Protein AF-A0AAU0PCN8-F1 (afdb_monomer_lite)

InterPro domains:
  IPR001387 Cro/C1-type, helix-turn-helix domain [PF01381] (3-48)
  IPR001387 Cro/C1-type, helix-turn-helix domain [PS50943] (18-49)
  IPR001387 Cro/C1-type, helix-turn-helix domain [cd00093] (2-49)
  IPR010982 Lambda repressor-like, DNA-binding domain superfamily [G3DSA:1.10.260.40] (1-75)
  IPR010982 Lambda repressor-like, DNA-binding domain superfamily [SSF47413] (2-51)

Sequence (77 aa):
MKKINQKNIKEILNCELATVSRYLSGKREIKLSSALKVSKKLNVPVDIFTNADTQMKYFGKSFINTNIPNTKENIKV

Structure (mmCIF, N/CA/C/O backbone):
data_AF-A0AAU0PCN8-F1
#
_entry.id   AF-A0AAU0PCN8-F1
#
loop_
_atom_site.group_PDB
_atom_site.id
_atom_site.type_symbol
_atom_site.label_atom_id
_atom_site.label_alt_id
_atom_site.label_comp_id
_atom_site.label_asym_id
_atom_site.label_entity_id
_atom_site.label_seq_id
_atom_site.pdbx_PDB_ins_code
_atom_site.Cartn_x
_atom_site.Cartn_y
_atom_site.Cartn_z
_atom_site.occupancy
_atom_site.B_iso_or_equiv
_atom_site.auth_seq_id
_atom_site.auth_comp_id
_atom_site.auth_asym_id
_atom_site.auth_atom_id
_atom_site.pdbx_PDB_model_num
ATOM 1 N N . MET A 1 1 ? -10.693 14.008 -2.752 1.00 53.00 1 MET A N 1
ATOM 2 C CA . MET A 1 1 ? -10.023 12.712 -3.026 1.00 53.00 1 MET A CA 1
ATOM 3 C C . MET A 1 1 ? -9.033 12.415 -1.906 1.00 53.00 1 MET A C 1
ATOM 5 O O . MET A 1 1 ? -8.215 13.280 -1.614 1.00 53.00 1 MET A O 1
ATOM 9 N N . LYS A 1 2 ? -9.116 11.245 -1.251 1.00 59.47 2 LYS A N 1
ATOM 10 C CA . LYS A 1 2 ? -8.132 10.835 -0.232 1.00 59.47 2 LYS A CA 1
ATOM 11 C C . LYS A 1 2 ? -6.811 10.503 -0.926 1.00 59.47 2 LYS A C 1
ATOM 13 O O . LYS A 1 2 ? -6.742 9.506 -1.635 1.00 59.47 2 LYS A O 1
ATOM 18 N N . LYS A 1 3 ? -5.788 11.332 -0.714 1.00 72.69 3 LYS A N 1
ATOM 19 C CA . LYS A 1 3 ? -4.409 11.026 -1.105 1.00 72.69 3 LYS A CA 1
ATOM 20 C C . LYS A 1 3 ? -3.810 10.126 -0.030 1.00 72.69 3 LYS A C 1
ATOM 22 O O . LYS A 1 3 ? -3.509 10.602 1.063 1.00 72.69 3 LYS A O 1
ATOM 27 N N . ILE A 1 4 ? -3.708 8.828 -0.299 1.00 83.44 4 ILE A N 1
ATOM 28 C CA . ILE A 1 4 ? -2.999 7.915 0.604 1.00 83.44 4 ILE A CA 1
ATOM 29 C C . ILE A 1 4 ? -1.502 7.940 0.290 1.00 83.44 4 ILE A C 1
ATOM 31 O O . ILE A 1 4 ? -1.093 8.296 -0.813 1.00 83.44 4 ILE A O 1
ATOM 35 N N . ASN A 1 5 ? -0.676 7.555 1.260 1.00 86.38 5 ASN A N 1
ATOM 36 C CA . ASN A 1 5 ? 0.770 7.485 1.085 1.00 86.38 5 ASN A CA 1
ATOM 37 C C . ASN A 1 5 ? 1.302 6.113 1.516 1.00 86.38 5 ASN A C 1
ATOM 39 O O . ASN A 1 5 ? 0.697 5.435 2.349 1.00 86.38 5 ASN A O 1
ATOM 43 N N . GLN A 1 6 ? 2.460 5.714 0.984 1.00 87.25 6 GLN A N 1
ATOM 44 C CA . GLN A 1 6 ? 3.112 4.447 1.333 1.00 87.25 6 GLN A CA 1
ATOM 45 C C . GLN A 1 6 ? 3.429 4.366 2.836 1.00 87.25 6 GLN A C 1
ATOM 47 O O . GLN A 1 6 ? 3.379 3.283 3.413 1.00 87.25 6 GLN A O 1
ATOM 52 N N . LYS A 1 7 ? 3.673 5.512 3.494 1.00 88.12 7 LYS A N 1
ATOM 53 C CA . LYS A 1 7 ? 3.848 5.607 4.955 1.00 88.12 7 LYS A CA 1
ATOM 54 C C . LYS A 1 7 ? 2.620 5.113 5.732 1.00 88.12 7 LYS A C 1
ATOM 56 O O . LYS A 1 7 ? 2.772 4.368 6.689 1.00 88.12 7 LYS A O 1
ATOM 61 N N . ASN A 1 8 ? 1.411 5.422 5.268 1.00 89.50 8 ASN A N 1
ATOM 62 C CA . ASN A 1 8 ? 0.186 4.984 5.942 1.00 89.50 8 ASN A CA 1
ATOM 63 C C . ASN A 1 8 ? 0.035 3.457 5.849 1.00 89.50 8 ASN A C 1
ATOM 65 O O . ASN A 1 8 ? -0.370 2.797 6.800 1.00 89.50 8 ASN A O 1
ATOM 69 N N . ILE A 1 9 ? 0.398 2.877 4.702 1.00 89.31 9 ILE A N 1
ATOM 70 C CA . ILE A 1 9 ? 0.386 1.421 4.507 1.00 89.31 9 ILE A CA 1
ATOM 71 C C . ILE A 1 9 ? 1.456 0.757 5.378 1.00 89.31 9 ILE A C 1
ATOM 73 O O . ILE A 1 9 ? 1.187 -0.271 6.000 1.00 89.31 9 ILE A O 1
ATOM 77 N N . LYS A 1 10 ? 2.644 1.368 5.461 1.00 92.44 10 LYS A N 1
ATOM 78 C CA . LYS A 1 10 ? 3.743 0.939 6.332 1.00 92.44 10 LYS A CA 1
ATOM 79 C C . LYS A 1 10 ? 3.277 0.819 7.785 1.00 92.44 10 LYS A C 1
ATOM 81 O O . LYS A 1 10 ? 3.494 -0.220 8.398 1.00 92.44 10 LYS A O 1
ATOM 86 N N . GLU A 1 11 ? 2.611 1.848 8.305 1.00 92.06 11 GLU A N 1
ATOM 87 C CA . GLU A 1 11 ? 2.088 1.878 9.678 1.00 92.06 11 GLU A CA 1
ATOM 88 C C . GLU A 1 11 ? 1.003 0.820 9.917 1.00 92.06 11 GLU A C 1
ATOM 90 O O . GLU A 1 11 ? 0.974 0.181 10.965 1.00 92.06 11 GLU A O 1
ATOM 95 N N . ILE A 1 12 ? 0.134 0.569 8.933 1.00 91.44 12 ILE A N 1
ATOM 96 C CA . ILE A 1 12 ? -0.936 -0.434 9.056 1.00 91.44 12 ILE A CA 1
ATOM 97 C C . ILE A 1 12 ? -0.389 -1.861 9.061 1.00 91.44 12 ILE A C 1
ATOM 99 O O . ILE A 1 12 ? -0.879 -2.709 9.809 1.00 91.44 12 ILE A O 1
ATOM 103 N N . LEU A 1 13 ? 0.577 -2.133 8.187 1.00 89.62 13 LEU A N 1
ATOM 104 C CA . LEU A 1 13 ? 1.161 -3.459 8.013 1.00 89.62 13 LEU A CA 1
ATOM 105 C C . LEU A 1 13 ? 2.338 -3.721 8.953 1.00 89.62 13 LEU A C 1
ATOM 107 O O . LEU A 1 13 ? 2.814 -4.851 8.995 1.00 89.62 13 LEU A O 1
ATOM 111 N N . ASN A 1 14 ? 2.791 -2.696 9.678 1.00 92.44 14 ASN A N 1
ATOM 112 C CA . ASN A 1 14 ? 3.979 -2.717 10.522 1.00 92.44 14 ASN A CA 1
ATOM 113 C C . ASN A 1 14 ? 5.186 -3.354 9.807 1.00 92.44 14 ASN A C 1
ATOM 115 O O . ASN A 1 14 ? 5.764 -4.335 10.266 1.00 92.44 14 ASN A O 1
ATOM 119 N N . CYS A 1 15 ? 5.510 -2.838 8.620 1.00 90.62 15 CYS A N 1
ATOM 120 C CA . CYS A 1 15 ? 6.582 -3.369 7.776 1.00 90.62 15 CYS A CA 1
ATOM 121 C C . CYS A 1 15 ? 7.507 -2.254 7.274 1.00 90.62 15 CYS A C 1
ATOM 123 O O . CYS A 1 15 ? 7.327 -1.083 7.599 1.00 90.62 15 CYS A O 1
ATOM 125 N N . GLU A 1 16 ? 8.520 -2.595 6.483 1.00 90.88 16 GLU A N 1
ATOM 126 C CA . GLU A 1 16 ? 9.406 -1.595 5.887 1.00 90.88 16 GLU A CA 1
ATOM 127 C C . GLU A 1 16 ? 8.760 -0.872 4.700 1.00 90.88 16 GLU A C 1
ATOM 129 O O . GLU A 1 16 ? 8.022 -1.463 3.909 1.00 90.88 16 GLU A O 1
ATOM 134 N N . LEU A 1 17 ? 9.123 0.400 4.500 1.00 88.31 17 LEU A N 1
ATOM 135 C CA . LEU A 1 17 ? 8.662 1.181 3.346 1.00 88.31 17 LEU A CA 1
ATOM 136 C C . LEU A 1 17 ? 9.074 0.521 2.017 1.00 88.31 17 LEU A C 1
ATOM 138 O O . LEU A 1 17 ? 8.283 0.461 1.079 1.00 88.31 17 LEU A O 1
ATOM 142 N N . ALA A 1 18 ? 10.285 -0.045 1.963 1.00 88.81 18 ALA A N 1
ATOM 143 C CA . ALA A 1 18 ? 10.774 -0.791 0.806 1.00 88.81 18 ALA A CA 1
ATOM 144 C C . ALA A 1 18 ? 9.894 -2.012 0.491 1.00 88.81 18 ALA A C 1
ATOM 146 O O . ALA A 1 18 ? 9.664 -2.331 -0.674 1.00 88.81 18 ALA A O 1
ATOM 147 N N . THR A 1 19 ? 9.354 -2.669 1.519 1.00 89.94 19 THR A N 1
ATOM 148 C CA . THR A 1 19 ? 8.441 -3.805 1.353 1.00 89.94 19 THR A CA 1
ATOM 149 C C . THR A 1 19 ? 7.104 -3.354 0.764 1.00 89.94 19 THR A C 1
ATOM 151 O O . THR A 1 19 ? 6.608 -3.987 -0.164 1.00 89.94 19 THR A O 1
ATOM 154 N N . VAL A 1 20 ? 6.565 -2.218 1.219 1.00 89.88 20 VAL A N 1
ATOM 155 C CA . VAL A 1 20 ? 5.357 -1.610 0.634 1.00 89.88 20 VAL A CA 1
ATOM 156 C C . VAL A 1 20 ? 5.568 -1.252 -0.838 1.00 89.88 20 VAL A C 1
ATOM 158 O O . VAL A 1 20 ? 4.724 -1.577 -1.669 1.00 89.88 20 VAL A O 1
ATOM 161 N N . SER A 1 21 ? 6.702 -0.638 -1.183 1.00 88.62 21 SER A N 1
ATOM 162 C CA . SER A 1 21 ? 7.034 -0.336 -2.582 1.00 88.62 21 SER A CA 1
ATOM 163 C C . SER A 1 21 ? 7.142 -1.609 -3.429 1.00 88.62 21 SER A C 1
ATOM 165 O O . SER A 1 21 ? 6.619 -1.645 -4.541 1.00 88.62 21 SER A O 1
ATOM 167 N N . ARG A 1 22 ? 7.730 -2.694 -2.905 1.00 88.25 22 ARG A N 1
ATOM 168 C CA . ARG A 1 22 ? 7.769 -3.993 -3.604 1.00 88.25 22 ARG A CA 1
ATOM 169 C C . ARG A 1 22 ? 6.378 -4.584 -3.836 1.00 88.25 22 ARG A C 1
ATOM 171 O O . ARG A 1 22 ? 6.161 -5.138 -4.906 1.00 88.25 22 ARG A O 1
ATOM 178 N N . TYR A 1 23 ? 5.451 -4.437 -2.885 1.00 90.06 23 TYR A N 1
ATOM 179 C CA . TYR A 1 23 ? 4.058 -4.854 -3.081 1.00 90.06 23 TYR A CA 1
ATOM 180 C C . TYR A 1 23 ? 3.373 -4.045 -4.181 1.00 90.06 23 TYR A C 1
ATOM 182 O O . TYR A 1 23 ? 2.748 -4.614 -5.063 1.00 90.06 23 TYR A O 1
ATOM 190 N N . LEU A 1 24 ? 3.517 -2.720 -4.153 1.00 86.06 24 LEU A N 1
ATOM 191 C CA . LEU A 1 24 ? 2.845 -1.835 -5.106 1.00 86.06 24 LEU A CA 1
ATOM 192 C C . LEU A 1 24 ? 3.437 -1.906 -6.523 1.00 86.06 24 LEU A C 1
ATOM 194 O O . LEU A 1 24 ? 2.724 -1.656 -7.485 1.00 86.06 24 LEU A O 1
ATOM 198 N N . SER A 1 25 ? 4.722 -2.246 -6.651 1.00 84.62 25 SER A N 1
ATOM 199 C CA . SER A 1 25 ? 5.408 -2.432 -7.941 1.00 84.62 25 SER A CA 1
ATOM 200 C C . SER A 1 25 ? 5.288 -3.852 -8.506 1.00 84.62 25 SER A C 1
ATOM 202 O O . SER A 1 25 ? 5.915 -4.155 -9.518 1.00 84.62 25 SER A O 1
ATOM 204 N N . GLY A 1 26 ? 4.562 -4.754 -7.837 1.00 84.44 26 GLY A N 1
ATOM 205 C CA . GLY A 1 26 ? 4.426 -6.152 -8.259 1.00 84.44 26 GLY A CA 1
ATOM 206 C C . GLY A 1 26 ? 5.694 -7.003 -8.100 1.00 84.44 26 GLY A C 1
ATOM 207 O O . GLY A 1 26 ? 5.674 -8.191 -8.397 1.00 84.44 26 GLY A O 1
ATOM 208 N N . LYS A 1 27 ? 6.799 -6.446 -7.577 1.00 86.00 27 LYS A N 1
ATOM 209 C CA . LYS A 1 27 ? 8.041 -7.196 -7.291 1.00 86.00 27 LYS A CA 1
ATOM 210 C C . LYS A 1 27 ? 7.870 -8.237 -6.184 1.00 86.00 27 LYS A C 1
ATOM 212 O O . LYS A 1 27 ? 8.734 -9.093 -6.005 1.00 86.00 27 LYS A O 1
ATOM 217 N N . ARG A 1 28 ? 6.816 -8.113 -5.377 1.00 86.50 28 ARG A N 1
ATOM 218 C CA . ARG A 1 28 ? 6.462 -9.061 -4.325 1.00 86.50 28 ARG A CA 1
ATOM 219 C C . ARG A 1 28 ? 4.951 -9.144 -4.203 1.00 86.50 28 ARG A C 1
ATOM 221 O O . ARG A 1 28 ? 4.284 -8.118 -4.162 1.00 86.50 28 ARG A O 1
ATOM 228 N N . GLU A 1 29 ? 4.431 -10.350 -4.040 1.00 87.75 29 GLU A N 1
ATOM 229 C CA . GLU A 1 29 ? 3.011 -10.548 -3.766 1.00 87.75 29 GLU A CA 1
ATOM 230 C C . GLU A 1 29 ? 2.662 -10.180 -2.321 1.00 87.75 29 GLU A C 1
ATOM 232 O O . GLU A 1 29 ? 3.394 -10.486 -1.370 1.00 87.75 29 GLU A O 1
ATOM 237 N N . ILE A 1 30 ? 1.516 -9.522 -2.149 1.00 90.81 30 ILE A N 1
ATOM 238 C CA . ILE A 1 30 ? 0.944 -9.224 -0.840 1.00 90.81 30 ILE A CA 1
ATOM 239 C C . ILE A 1 30 ? -0.062 -10.310 -0.452 1.00 90.81 30 ILE A C 1
ATOM 241 O O . ILE A 1 30 ? -0.882 -10.748 -1.254 1.00 90.81 30 ILE A O 1
ATOM 245 N N . LYS A 1 31 ? -0.051 -10.720 0.819 1.00 93.38 31 LYS A N 1
ATOM 246 C CA . LYS A 1 31 ? -1.083 -11.619 1.350 1.00 93.38 31 LYS A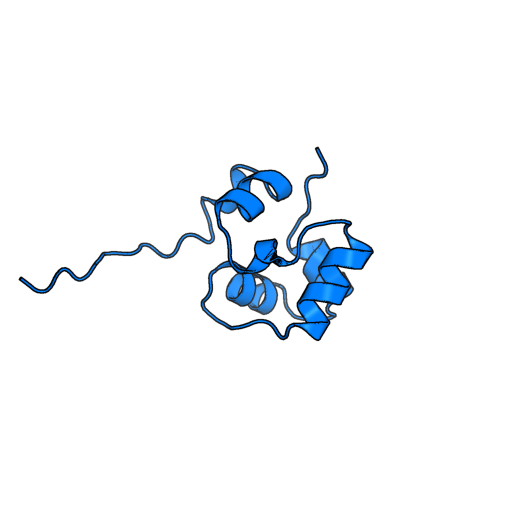 CA 1
ATOM 247 C C . LYS A 1 31 ? -2.447 -10.923 1.340 1.00 93.38 31 LYS A C 1
ATOM 249 O O . LYS A 1 31 ? -2.558 -9.786 1.806 1.00 93.38 31 LYS A O 1
ATOM 254 N N . LEU A 1 32 ? -3.497 -11.637 0.932 1.00 90.19 32 LEU A N 1
ATOM 255 C CA . LEU A 1 32 ? -4.871 -11.118 0.909 1.00 90.19 32 LEU A CA 1
ATOM 256 C C . LEU A 1 32 ? -5.315 -10.559 2.273 1.00 90.19 32 LEU A C 1
ATOM 258 O O . LEU A 1 32 ? -5.926 -9.496 2.345 1.00 90.19 32 LEU A O 1
ATOM 262 N N . SER A 1 33 ? -4.944 -11.222 3.373 1.00 93.00 33 SER A N 1
ATOM 263 C CA . SER A 1 33 ? -5.249 -10.761 4.735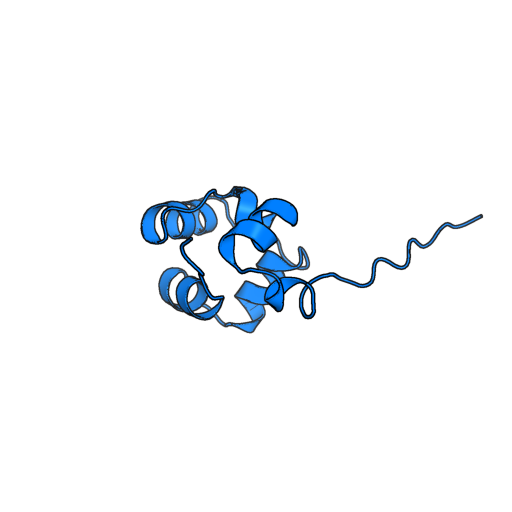 1.00 93.00 33 SER A CA 1
ATOM 264 C C . SER A 1 33 ? -4.637 -9.391 5.056 1.00 93.00 33 SER A C 1
ATOM 266 O O . SER A 1 33 ? -5.278 -8.555 5.693 1.00 93.00 33 SER A O 1
ATOM 268 N N . SER A 1 34 ? -3.417 -9.133 4.583 1.00 92.38 34 SER A N 1
ATOM 269 C CA . SER A 1 34 ? -2.737 -7.842 4.715 1.00 92.38 34 SER A CA 1
ATOM 270 C C . SER A 1 34 ? -3.388 -6.775 3.836 1.00 92.38 34 SER A C 1
ATOM 272 O O . SER A 1 34 ? -3.657 -5.672 4.311 1.00 92.38 34 SER A O 1
ATOM 274 N N . ALA A 1 35 ? -3.709 -7.109 2.585 1.00 91.50 35 ALA A N 1
ATOM 275 C CA . ALA A 1 35 ? -4.388 -6.195 1.670 1.00 91.50 35 ALA A CA 1
ATOM 276 C C . ALA A 1 35 ? -5.765 -5.769 2.213 1.00 91.50 35 ALA A C 1
ATOM 278 O O . ALA A 1 35 ? -6.079 -4.578 2.245 1.00 91.50 35 ALA A O 1
ATOM 279 N N . LEU A 1 36 ? -6.552 -6.714 2.740 1.00 93.00 36 LEU A N 1
ATOM 280 C CA . LEU A 1 36 ? -7.853 -6.439 3.357 1.00 93.00 36 LEU A CA 1
ATOM 281 C C . LEU A 1 36 ? -7.744 -5.526 4.585 1.00 93.00 36 LEU A C 1
ATOM 283 O O . LEU A 1 36 ? -8.590 -4.653 4.775 1.00 93.00 36 LEU A O 1
ATOM 287 N N . LYS A 1 37 ? -6.700 -5.680 5.412 1.00 93.12 37 LYS A N 1
ATOM 288 C CA . LYS A 1 37 ? -6.454 -4.773 6.549 1.00 93.12 37 LYS A CA 1
ATOM 289 C C . LYS A 1 37 ? -6.241 -3.333 6.085 1.00 93.12 37 LYS A C 1
ATOM 291 O O . LYS A 1 37 ? -6.814 -2.414 6.671 1.00 93.12 37 LYS A O 1
ATOM 296 N N . VAL A 1 38 ? -5.439 -3.140 5.038 1.00 91.25 38 VAL A N 1
ATOM 297 C CA . VAL A 1 38 ? -5.177 -1.815 4.455 1.00 91.25 38 VAL A CA 1
ATOM 298 C C . VAL A 1 38 ? -6.451 -1.239 3.850 1.00 91.25 38 VAL A C 1
ATOM 300 O O . VAL A 1 38 ? -6.788 -0.089 4.129 1.00 91.25 38 VAL A O 1
ATOM 303 N N . SER A 1 39 ? -7.188 -2.057 3.099 1.00 91.75 39 SER A N 1
ATOM 304 C CA . SER A 1 39 ? -8.457 -1.685 2.480 1.00 91.75 39 SER A CA 1
ATOM 305 C C . SER A 1 39 ? -9.463 -1.164 3.506 1.00 91.75 39 SER A C 1
ATOM 307 O O . SER A 1 39 ? -9.946 -0.040 3.370 1.00 91.75 39 SER A O 1
ATOM 309 N N . LYS A 1 40 ? -9.693 -1.914 4.591 1.00 91.62 40 LYS A N 1
ATOM 310 C CA . LYS A 1 40 ? -10.623 -1.523 5.660 1.00 91.62 40 LYS A CA 1
ATOM 311 C C . LYS A 1 40 ? -10.181 -0.258 6.397 1.00 91.62 40 LYS A C 1
ATOM 313 O O . LYS A 1 40 ? -11.004 0.616 6.644 1.00 91.62 40 LYS A O 1
ATOM 318 N N . LYS A 1 41 ? -8.893 -0.134 6.740 1.00 91.50 41 LYS A N 1
ATOM 319 C CA . LYS A 1 41 ? -8.391 1.024 7.504 1.00 91.50 41 LYS A CA 1
ATOM 320 C C . LYS A 1 41 ? -8.329 2.312 6.683 1.00 91.50 41 LYS A C 1
ATOM 322 O O . LYS A 1 41 ? -8.628 3.380 7.209 1.00 91.50 41 LYS A O 1
ATOM 327 N N . LEU A 1 42 ? -7.923 2.237 5.416 1.00 88.25 42 LEU A N 1
ATOM 328 C CA . LEU A 1 42 ? -7.795 3.421 4.555 1.00 88.25 42 LEU A CA 1
ATOM 329 C C . LEU A 1 42 ? -9.063 3.721 3.749 1.00 88.25 42 LEU A C 1
ATOM 331 O O . LEU A 1 42 ? -9.170 4.810 3.180 1.00 88.25 42 LEU A O 1
ATOM 335 N N . ASN A 1 43 ? -10.036 2.806 3.763 1.00 89.81 43 ASN A N 1
ATOM 336 C CA . ASN A 1 43 ? -11.233 2.820 2.927 1.00 89.81 43 ASN A CA 1
ATOM 337 C C . ASN A 1 43 ? -10.880 2.902 1.431 1.00 89.81 43 ASN A C 1
ATOM 339 O O . ASN A 1 43 ? -11.295 3.819 0.719 1.00 89.81 43 ASN A O 1
ATOM 343 N N . VAL A 1 44 ? -10.032 1.971 0.989 1.00 89.12 44 VAL A N 1
ATOM 344 C CA . 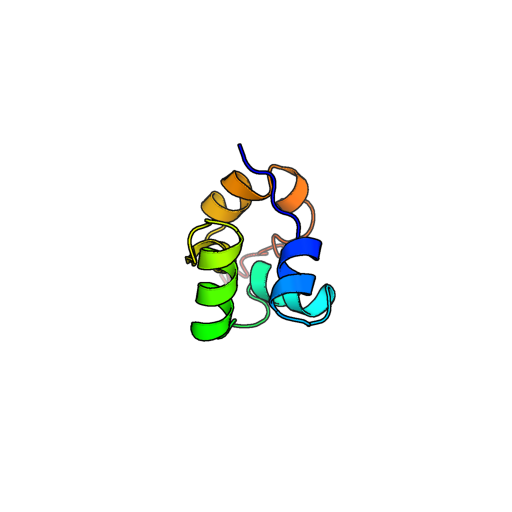VAL A 1 44 ? -9.548 1.854 -0.396 1.00 89.12 44 VAL A CA 1
ATOM 345 C C . VAL A 1 44 ? -9.759 0.427 -0.909 1.00 89.12 44 VAL A C 1
ATOM 347 O O . VAL A 1 44 ? -9.765 -0.500 -0.101 1.00 89.12 44 VAL A O 1
ATOM 350 N N . PRO A 1 45 ? -9.935 0.207 -2.218 1.00 90.38 45 PRO A N 1
ATOM 351 C CA . PRO A 1 45 ? -10.036 -1.136 -2.784 1.00 90.38 45 PRO A CA 1
ATOM 352 C C . PRO A 1 45 ? -8.734 -1.926 -2.593 1.00 90.38 45 PRO A C 1
ATOM 354 O O . PRO A 1 45 ? -7.639 -1.360 -2.595 1.00 90.38 45 PRO A O 1
ATOM 357 N N . VAL A 1 46 ? -8.856 -3.247 -2.439 1.00 90.38 46 VAL A N 1
ATOM 358 C CA . VAL A 1 46 ? -7.711 -4.177 -2.350 1.00 90.38 46 VAL A CA 1
ATOM 359 C C . VAL A 1 46 ? -6.880 -4.205 -3.633 1.00 90.38 46 VAL A C 1
ATOM 361 O O . VAL A 1 46 ? -5.666 -4.399 -3.566 1.00 90.38 46 VAL A O 1
ATOM 364 N N . ASP A 1 47 ? -7.506 -3.894 -4.765 1.00 88.94 47 ASP A N 1
ATOM 365 C CA . ASP A 1 47 ? -6.888 -3.833 -6.093 1.00 88.94 47 ASP A CA 1
ATOM 366 C C . ASP A 1 47 ? -5.799 -2.758 -6.191 1.00 88.94 47 ASP A C 1
ATOM 368 O O . ASP A 1 47 ? -5.047 -2.700 -7.156 1.00 88.94 47 ASP A O 1
ATOM 372 N N . ILE A 1 48 ? -5.644 -1.920 -5.165 1.00 88.62 48 ILE A N 1
ATOM 373 C CA . ILE A 1 48 ? -4.563 -0.942 -5.080 1.00 88.62 48 ILE A CA 1
ATOM 374 C C . ILE A 1 48 ? -3.159 -1.566 -5.084 1.00 88.62 48 ILE A C 1
ATOM 376 O O . ILE A 1 48 ? -2.181 -0.862 -5.310 1.00 88.62 48 ILE A O 1
ATOM 380 N N . PHE A 1 49 ? -3.025 -2.866 -4.821 1.00 87.50 49 PHE A N 1
ATOM 381 C CA . PHE A 1 49 ? -1.739 -3.565 -4.904 1.00 87.50 49 PHE A CA 1
ATOM 382 C C . PHE A 1 49 ? -1.477 -4.209 -6.269 1.00 87.50 49 PHE A C 1
ATOM 384 O O . PHE A 1 49 ? -0.348 -4.610 -6.524 1.00 87.50 49 PHE A O 1
ATOM 391 N N . THR A 1 50 ? -2.485 -4.294 -7.137 1.00 85.25 50 THR A N 1
ATOM 392 C CA . THR A 1 50 ? -2.407 -5.020 -8.415 1.00 85.25 50 THR A CA 1
ATOM 393 C C . THR A 1 50 ? -2.733 -4.149 -9.627 1.00 85.25 50 THR A C 1
ATOM 395 O O . THR A 1 50 ? -2.259 -4.435 -10.720 1.00 85.25 50 THR A O 1
ATOM 398 N N . ASN A 1 51 ? -3.516 -3.082 -9.455 1.00 86.12 51 ASN A N 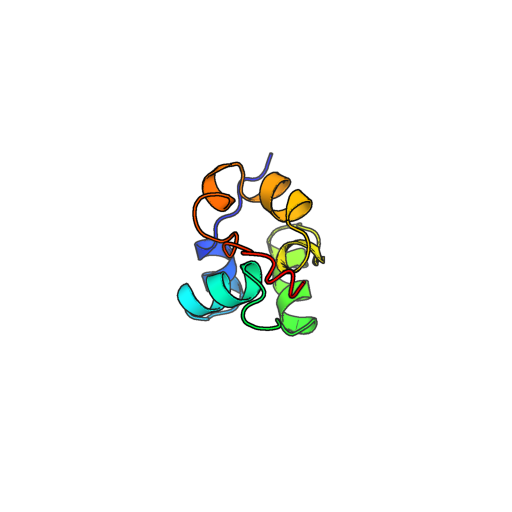1
ATOM 399 C CA . ASN A 1 51 ? -4.045 -2.257 -10.533 1.00 86.12 51 ASN A CA 1
ATOM 400 C C . ASN A 1 51 ? -3.465 -0.830 -10.492 1.00 86.12 51 ASN A C 1
ATOM 402 O O . ASN A 1 51 ? -3.660 -0.079 -9.528 1.00 86.12 51 ASN A O 1
ATOM 406 N N . ALA A 1 52 ? -2.797 -0.442 -11.580 1.00 81.69 52 ALA A N 1
ATOM 407 C CA . ALA A 1 52 ? -2.129 0.850 -11.713 1.00 81.69 52 ALA A CA 1
ATOM 408 C C . ALA A 1 52 ? -3.105 2.041 -11.783 1.00 81.69 52 ALA A C 1
ATOM 410 O O . ALA A 1 52 ? -2.834 3.088 -11.194 1.00 81.69 52 ALA A O 1
ATOM 411 N N . ASP A 1 53 ? -4.271 1.889 -12.418 1.00 83.38 53 ASP A N 1
ATOM 412 C CA . ASP A 1 53 ? -5.295 2.943 -12.490 1.00 83.38 53 ASP A CA 1
ATOM 413 C C . ASP A 1 53 ? -5.860 3.251 -11.104 1.00 83.38 53 ASP A C 1
ATOM 415 O O . ASP A 1 53 ? -6.045 4.408 -10.708 1.00 83.38 53 ASP A O 1
ATOM 419 N N . THR A 1 54 ? -6.070 2.193 -10.318 1.00 86.19 54 THR A N 1
ATOM 420 C CA . THR A 1 54 ? -6.488 2.311 -8.922 1.00 86.19 54 THR A CA 1
ATOM 421 C C . THR A 1 54 ? -5.410 3.018 -8.107 1.00 86.19 54 THR A C 1
ATOM 423 O O . THR A 1 54 ? -5.703 3.975 -7.388 1.00 86.19 54 THR A O 1
ATOM 426 N N . GLN A 1 55 ? -4.144 2.627 -8.259 1.00 85.50 55 GLN A N 1
ATOM 427 C CA . GLN A 1 55 ? -3.031 3.309 -7.599 1.00 85.50 55 GLN A CA 1
ATOM 428 C C . GLN A 1 55 ? -2.981 4.795 -7.968 1.00 85.50 55 GLN A C 1
ATOM 430 O O . GLN A 1 55 ? -2.881 5.643 -7.082 1.00 85.50 55 GLN A O 1
ATOM 435 N N . MET A 1 56 ? -3.144 5.140 -9.243 1.00 83.06 56 MET A N 1
ATOM 436 C CA . MET A 1 56 ? -3.150 6.528 -9.701 1.00 83.06 56 MET A CA 1
ATOM 437 C C . MET A 1 56 ? -4.306 7.335 -9.095 1.00 83.06 56 MET A C 1
ATOM 439 O O . MET A 1 56 ? -4.115 8.490 -8.709 1.00 83.06 56 MET A O 1
ATOM 443 N N . LYS A 1 57 ? -5.487 6.731 -8.932 1.00 85.06 57 LYS A N 1
ATOM 444 C CA . LYS A 1 57 ? -6.662 7.381 -8.331 1.00 85.06 57 LYS A CA 1
ATOM 445 C C . LYS A 1 57 ? -6.469 7.724 -6.848 1.00 85.06 57 LYS A C 1
ATOM 447 O O . LYS A 1 57 ? -6.965 8.758 -6.397 1.00 85.06 57 LYS A O 1
ATOM 452 N N . TYR A 1 58 ? -5.763 6.877 -6.095 1.00 85.88 58 TYR A N 1
ATOM 453 C CA . TYR A 1 58 ? -5.610 7.013 -4.638 1.00 85.88 58 TYR A CA 1
ATOM 454 C C . TYR A 1 58 ? -4.271 7.629 -4.193 1.00 85.88 58 TYR A C 1
ATOM 456 O O . TYR A 1 58 ? -4.244 8.372 -3.211 1.00 85.88 58 TYR A O 1
ATOM 464 N N . PHE A 1 59 ? -3.167 7.368 -4.897 1.00 81.75 59 PHE A N 1
ATOM 465 C CA . PHE A 1 59 ? -1.852 7.969 -4.623 1.00 81.75 59 PHE A CA 1
ATOM 466 C C . PHE A 1 59 ? -1.589 9.238 -5.451 1.00 81.75 59 PHE A C 1
ATOM 468 O O . PHE A 1 59 ? -0.796 10.088 -5.045 1.00 81.75 59 PHE A O 1
ATOM 475 N N . GLY A 1 60 ? -2.263 9.402 -6.594 1.00 78.31 60 GLY A N 1
ATOM 476 C CA . GLY A 1 60 ? -2.041 10.509 -7.527 1.00 78.31 60 GLY A CA 1
ATOM 477 C C . GLY A 1 60 ? -0.843 10.300 -8.464 1.00 78.31 60 GLY A C 1
ATOM 478 O O . GLY A 1 60 ? -0.159 9.277 -8.430 1.00 78.31 60 GLY A O 1
ATOM 479 N N . LYS A 1 61 ? -0.559 11.317 -9.294 1.00 65.44 61 LYS A N 1
ATOM 480 C CA . LYS A 1 61 ? 0.521 11.311 -10.307 1.00 65.44 61 LYS A CA 1
ATOM 481 C C . LYS A 1 61 ? 1.918 11.009 -9.738 1.00 65.44 61 LYS A C 1
ATOM 483 O O . LYS A 1 61 ? 2.785 10.544 -10.467 1.00 65.44 61 LYS A O 1
ATOM 488 N N . SER A 1 62 ? 2.137 11.233 -8.440 1.00 57.59 62 SER A N 1
ATOM 489 C CA . SER A 1 62 ? 3.411 10.969 -7.757 1.00 57.59 62 SER A CA 1
ATOM 490 C C . SER A 1 62 ? 3.816 9.488 -7.756 1.00 57.59 62 SER A C 1
ATOM 492 O O . SER A 1 62 ? 4.996 9.186 -7.600 1.00 57.59 62 SER A O 1
ATOM 494 N N . PHE A 1 63 ? 2.867 8.566 -7.949 1.00 62.09 63 PHE A N 1
ATOM 495 C CA . PHE A 1 63 ? 3.143 7.129 -7.989 1.00 62.09 63 PHE A CA 1
ATOM 496 C C . PHE A 1 63 ? 3.807 6.669 -9.305 1.00 62.09 63 PHE A C 1
ATOM 498 O O . PHE A 1 63 ? 4.659 5.780 -9.291 1.00 62.09 63 PHE A O 1
ATOM 505 N N . ILE A 1 64 ? 3.478 7.322 -10.426 1.00 57.00 64 ILE A N 1
ATOM 506 C CA . ILE A 1 64 ? 3.950 6.986 -11.784 1.00 57.00 64 ILE A CA 1
ATOM 507 C C . ILE A 1 64 ? 5.477 7.103 -11.889 1.00 57.00 64 ILE A C 1
ATOM 509 O O .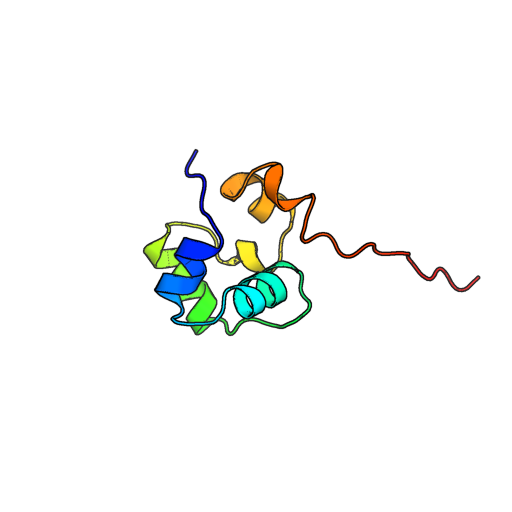 ILE A 1 64 ? 6.120 6.251 -12.490 1.00 57.00 64 ILE A O 1
ATOM 513 N N . ASN A 1 65 ? 6.077 8.102 -11.235 1.00 51.34 65 ASN A N 1
ATOM 514 C CA . ASN A 1 65 ? 7.516 8.362 -11.343 1.00 51.34 65 ASN A CA 1
ATOM 515 C C . ASN A 1 65 ? 8.416 7.365 -10.593 1.00 51.34 65 ASN A C 1
ATOM 517 O O . ASN A 1 65 ? 9.628 7.418 -10.771 1.00 51.34 65 ASN A O 1
ATOM 521 N N . THR A 1 66 ? 7.878 6.502 -9.722 1.00 50.69 66 THR A N 1
ATOM 522 C CA . THR A 1 66 ? 8.717 5.680 -8.821 1.00 50.69 66 THR A CA 1
ATOM 523 C C . THR A 1 66 ? 8.447 4.181 -8.855 1.00 50.69 66 THR A C 1
ATOM 525 O O . THR A 1 66 ? 9.338 3.423 -8.478 1.00 50.69 66 THR A O 1
ATOM 528 N N . ASN A 1 67 ? 7.269 3.727 -9.297 1.00 51.47 67 ASN A N 1
ATOM 529 C CA . ASN A 1 67 ? 6.889 2.314 -9.166 1.00 51.47 67 ASN A CA 1
ATOM 530 C C . ASN A 1 67 ? 6.470 1.619 -10.463 1.00 51.47 67 ASN A C 1
ATOM 532 O O . ASN A 1 67 ? 6.217 0.420 -10.404 1.00 51.47 67 ASN A O 1
ATOM 536 N N . ILE A 1 68 ? 6.423 2.308 -11.608 1.00 51.59 68 ILE A N 1
ATOM 537 C CA . ILE A 1 68 ? 6.282 1.617 -12.894 1.00 51.59 68 ILE A CA 1
ATOM 538 C C . ILE A 1 68 ? 7.633 0.948 -13.167 1.00 51.59 68 ILE A C 1
ATOM 540 O O . ILE A 1 68 ? 8.625 1.658 -13.363 1.00 51.59 68 ILE A O 1
ATOM 544 N N . PRO A 1 69 ? 7.741 -0.395 -13.126 1.00 47.47 69 PRO A N 1
ATOM 545 C CA . PRO A 1 69 ? 8.913 -1.024 -13.695 1.00 47.47 69 PRO A CA 1
ATOM 546 C C . PRO A 1 69 ? 8.924 -0.619 -15.166 1.00 47.47 69 PRO A C 1
ATOM 548 O O . PRO A 1 69 ? 7.904 -0.732 -15.836 1.00 47.47 69 PRO A O 1
ATOM 551 N N . ASN A 1 70 ? 10.056 -0.109 -15.647 1.00 44.81 70 ASN A N 1
ATOM 552 C CA . ASN A 1 70 ? 10.322 0.034 -17.071 1.00 44.81 70 ASN A CA 1
ATOM 553 C C . ASN A 1 70 ? 10.135 -1.363 -17.687 1.00 44.81 70 ASN A C 1
ATOM 555 O O . ASN A 1 70 ? 11.072 -2.163 -17.718 1.00 44.81 70 ASN A O 1
ATOM 559 N N . THR A 1 71 ? 8.918 -1.704 -18.103 1.00 45.34 71 THR A N 1
ATOM 560 C CA . THR A 1 71 ? 8.637 -2.847 -18.956 1.00 45.34 71 THR A CA 1
ATOM 561 C C . THR A 1 71 ? 9.229 -2.478 -20.301 1.00 45.34 71 THR A C 1
ATOM 563 O O . THR A 1 71 ? 8.554 -2.025 -21.215 1.00 45.34 71 THR A O 1
ATOM 566 N N . LYS A 1 72 ? 10.548 -2.653 -20.412 1.00 43.56 72 LYS A N 1
ATOM 567 C CA . LYS A 1 72 ? 11.137 -3.055 -21.676 1.00 43.56 72 LYS A CA 1
ATOM 568 C C . LYS A 1 72 ? 10.536 -4.423 -21.948 1.00 43.56 72 LYS A C 1
ATOM 570 O O . LYS A 1 72 ? 11.029 -5.429 -21.438 1.00 43.56 72 LYS A O 1
ATOM 575 N N . GLU A 1 73 ? 9.408 -4.423 -22.647 1.00 44.12 73 GLU A N 1
ATOM 576 C CA . GLU A 1 73 ? 8.895 -5.596 -23.330 1.00 44.12 73 GLU A CA 1
ATOM 577 C C . GLU A 1 73 ? 10.078 -6.185 -24.101 1.00 44.12 73 GLU A C 1
ATOM 579 O O . GLU A 1 73 ? 10.573 -5.607 -25.067 1.00 44.12 73 GLU A O 1
ATOM 584 N N . ASN A 1 74 ? 10.620 -7.296 -23.601 1.00 44.22 74 ASN A N 1
ATOM 585 C CA . ASN A 1 74 ? 11.520 -8.133 -24.375 1.00 44.22 74 ASN A CA 1
ATOM 586 C C . ASN A 1 74 ? 10.634 -8.821 -25.414 1.00 44.22 74 ASN A C 1
ATOM 588 O O . ASN A 1 74 ? 10.217 -9.964 -25.237 1.00 44.22 74 ASN A O 1
ATOM 592 N N . ILE A 1 75 ? 10.298 -8.085 -26.471 1.00 44.88 75 ILE A N 1
ATOM 593 C CA . ILE A 1 75 ? 9.805 -8.670 -27.708 1.00 44.88 75 ILE A CA 1
ATOM 594 C C . ILE A 1 75 ? 11.014 -9.407 -28.285 1.00 44.88 75 ILE A C 1
ATOM 596 O O . ILE A 1 75 ? 11.872 -8.814 -28.936 1.00 44.88 75 ILE A O 1
ATOM 600 N N . LYS A 1 76 ? 11.140 -10.695 -27.953 1.00 44.34 76 LYS A N 1
ATOM 601 C CA . LYS A 1 76 ? 11.978 -11.609 -28.725 1.00 44.34 76 LYS A CA 1
ATOM 602 C C . LYS A 1 76 ? 11.275 -11.798 -30.068 1.00 44.34 76 LYS A C 1
ATOM 604 O O . LYS A 1 76 ? 10.285 -12.523 -30.130 1.00 44.34 76 LYS A O 1
ATOM 609 N N . VAL A 1 77 ? 11.750 -11.067 -31.075 1.00 47.44 77 VAL A N 1
ATOM 610 C CA . VAL A 1 77 ? 11.522 -11.354 -32.498 1.00 47.44 77 VAL A CA 1
ATOM 611 C C . VAL A 1 77 ? 12.537 -12.402 -32.930 1.00 47.44 77 VAL A C 1
ATOM 613 O O . VAL A 1 77 ? 13.708 -12.269 -32.502 1.00 47.44 77 VAL A O 1
#

pLDDT: mean 78.96, std 16.76, range [43.56, 93.38]

Foldseek 3Di:
DAADDLVLLCVQLVHDSVVSLCQQLVVDPDDPVSLVSCCVVSVADSCSSPDPVSVCVHNNPVNVVRRHDPPPPPPPD

Secondary structure (DSSP, 8-state):
-----HHHHHHHHT--HHHHH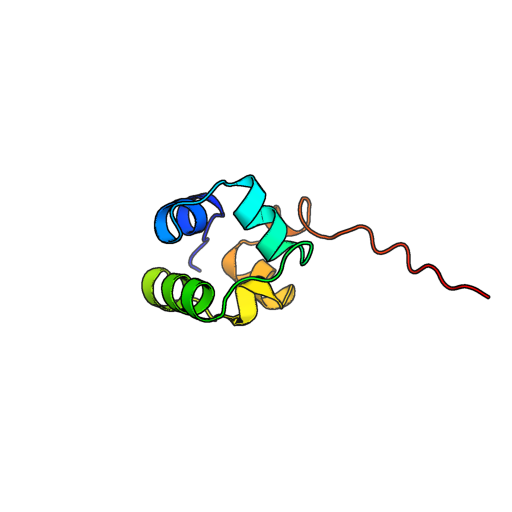HHHTTSSPPPHHHHHHHHHHHT--GGGGT-HHHHHHHH-GGGHHHH----------

Radius of gyration: 12.98 Å; chains: 1; bounding box: 23×24×43 Å

Organism: NCBI:txid3059425